Protein AF-A0AAE0DRF1-F1 (afdb_monomer)

Structure (mmCIF, N/CA/C/O backbone):
data_AF-A0AAE0DRF1-F1
#
_entry.id   AF-A0AAE0DRF1-F1
#
loop_
_atom_site.group_PDB
_atom_site.id
_atom_site.type_symbol
_atom_site.label_atom_id
_atom_site.label_alt_id
_atom_site.label_comp_id
_atom_site.label_asym_id
_atom_site.label_entity_id
_atom_site.label_seq_id
_atom_site.pdbx_PDB_ins_code
_atom_site.Cartn_x
_atom_site.Cartn_y
_atom_site.Cartn_z
_atom_site.occupancy
_atom_site.B_iso_or_equiv
_atom_site.auth_seq_id
_atom_site.auth_comp_id
_atom_site.auth_asym_id
_atom_site.auth_atom_id
_atom_site.pdbx_PDB_model_num
ATOM 1 N N . MET A 1 1 ? -3.373 6.004 4.660 1.00 45.88 1 MET A N 1
ATOM 2 C CA . MET A 1 1 ? -3.171 6.550 3.301 1.00 45.88 1 MET A CA 1
ATOM 3 C C . MET A 1 1 ? -4.478 7.072 2.720 1.00 45.88 1 MET A C 1
ATOM 5 O O . MET A 1 1 ? -4.594 8.278 2.533 1.00 45.88 1 MET A O 1
ATOM 9 N N . VAL A 1 2 ? -5.510 6.239 2.581 1.00 50.41 2 VAL A N 1
ATOM 10 C CA . VAL A 1 2 ? -6.834 6.689 2.116 1.00 50.41 2 VAL A CA 1
ATOM 11 C C . VAL A 1 2 ? -7.549 7.606 3.117 1.00 50.41 2 VAL A C 1
ATOM 13 O O . VAL A 1 2 ? -8.225 8.531 2.706 1.00 50.41 2 VAL A O 1
ATOM 16 N N . LYS A 1 3 ? -7.274 7.537 4.424 1.00 49.31 3 LYS A N 1
ATOM 17 C CA . LYS A 1 3 ? -7.770 8.559 5.376 1.00 49.31 3 LYS A CA 1
ATOM 18 C C . LYS A 1 3 ? -7.430 10.013 4.985 1.00 49.31 3 LYS A C 1
ATOM 20 O O . LYS A 1 3 ? -8.108 10.933 5.422 1.00 49.31 3 LYS A O 1
ATOM 25 N N . ILE A 1 4 ? -6.390 10.238 4.174 1.00 51.19 4 ILE A N 1
ATOM 26 C CA . ILE A 1 4 ? -6.042 11.561 3.631 1.00 51.19 4 ILE A CA 1
ATOM 27 C C . ILE A 1 4 ? -6.624 11.750 2.225 1.00 51.19 4 ILE A C 1
ATOM 29 O O . ILE A 1 4 ? -7.188 12.811 1.986 1.00 51.19 4 ILE A O 1
ATOM 33 N N . ALA A 1 5 ? -6.574 10.737 1.353 1.00 50.91 5 ALA A N 1
ATOM 34 C CA . ALA A 1 5 ? -7.170 10.803 0.012 1.00 50.91 5 ALA A CA 1
ATOM 35 C C . ALA A 1 5 ? -8.716 10.842 0.035 1.00 50.91 5 ALA A C 1
ATOM 37 O O . ALA A 1 5 ? -9.323 11.719 -0.563 1.00 50.91 5 ALA A O 1
ATOM 38 N N . GLY A 1 6 ? -9.354 9.959 0.799 1.00 49.75 6 GLY A N 1
ATOM 39 C CA . GLY A 1 6 ? -10.798 9.881 1.020 1.00 49.75 6 GLY A CA 1
ATOM 40 C C . GLY A 1 6 ? -11.327 10.689 2.215 1.00 49.75 6 GLY A C 1
ATOM 41 O O . GLY A 1 6 ? -12.475 11.103 2.203 1.00 49.75 6 GLY A O 1
ATOM 42 N N . GLY A 1 7 ? -10.532 10.951 3.258 1.00 53.16 7 GLY A N 1
ATOM 43 C CA . GLY A 1 7 ? -11.038 11.646 4.459 1.00 53.16 7 GLY A CA 1
ATOM 44 C C . GLY A 1 7 ? -10.840 13.165 4.468 1.00 53.16 7 GLY A C 1
ATOM 45 O O . GLY A 1 7 ? -11.742 13.895 4.856 1.00 53.16 7 GLY A O 1
ATOM 46 N N . PHE A 1 8 ? -9.670 13.659 4.049 1.00 51.41 8 PHE A N 1
ATOM 47 C CA . PHE A 1 8 ? -9.344 15.095 4.077 1.00 51.41 8 PHE A CA 1
ATOM 48 C C . PHE A 1 8 ? -9.348 15.743 2.686 1.00 51.41 8 PHE A C 1
ATOM 50 O O . PHE A 1 8 ? -9.721 16.909 2.581 1.00 51.41 8 PHE A O 1
ATOM 57 N N . GLY A 1 9 ? -8.988 14.997 1.635 1.00 57.19 9 GLY A N 1
ATOM 58 C CA . GLY A 1 9 ? -9.101 15.428 0.237 1.00 57.19 9 GLY A CA 1
ATOM 59 C C . GLY A 1 9 ? -10.553 15.681 -0.161 1.00 57.19 9 GLY A C 1
ATOM 60 O O . GLY A 1 9 ? -10.875 16.774 -0.601 1.00 57.19 9 GLY A O 1
ATOM 61 N N . ILE A 1 10 ? -11.460 14.752 0.167 1.00 60.81 10 ILE A N 1
ATOM 62 C CA . ILE A 1 10 ? -12.903 14.914 -0.085 1.00 60.81 10 ILE A CA 1
ATOM 63 C C . ILE A 1 10 ? -13.470 16.167 0.607 1.00 60.81 10 ILE A C 1
ATOM 65 O O . ILE A 1 10 ? -14.264 16.886 0.013 1.00 60.81 10 ILE A O 1
ATOM 69 N N . ILE A 1 11 ? -13.045 16.493 1.836 1.00 64.25 11 ILE A N 1
ATOM 70 C CA . ILE A 1 11 ? -13.512 17.712 2.527 1.00 64.25 11 ILE A CA 1
ATOM 71 C C . ILE A 1 11 ? -12.957 18.973 1.850 1.00 64.25 11 ILE A C 1
ATOM 73 O O . ILE A 1 11 ? -13.671 19.969 1.739 1.00 64.25 11 ILE A O 1
ATOM 77 N N . ALA A 1 12 ? -11.707 18.947 1.383 1.00 70.12 12 ALA A N 1
ATOM 78 C CA . ALA A 1 12 ? -11.153 20.048 0.604 1.00 70.12 12 ALA A CA 1
ATOM 79 C C . ALA A 1 12 ? -11.934 20.236 -0.708 1.00 70.12 12 ALA A C 1
ATOM 81 O O . ALA A 1 12 ? -12.330 21.362 -1.020 1.00 70.12 12 ALA A O 1
ATOM 82 N N . ASP A 1 13 ? -12.213 19.147 -1.426 1.00 74.06 13 ASP A N 1
ATOM 83 C CA . ASP A 1 13 ? -12.922 19.143 -2.710 1.00 74.06 13 ASP A CA 1
ATOM 84 C C . ASP A 1 13 ? -14.396 19.549 -2.581 1.00 74.06 13 ASP A C 1
ATOM 86 O O . ASP A 1 13 ? -14.928 20.214 -3.469 1.00 74.06 13 ASP A O 1
ATOM 90 N N . LEU A 1 14 ? -15.051 19.230 -1.456 1.00 79.56 14 LEU A N 1
ATOM 91 C CA . LEU A 1 14 ? -16.407 19.704 -1.147 1.00 79.56 14 LEU A CA 1
ATOM 92 C C . LEU A 1 14 ? -16.466 21.203 -0.815 1.00 79.56 14 LEU A C 1
ATOM 94 O O . LEU A 1 14 ? -17.513 21.825 -0.998 1.00 79.56 14 LEU A O 1
ATOM 98 N N . TYR A 1 15 ? -15.368 21.795 -0.334 1.00 80.94 15 TYR A N 1
ATOM 99 C CA . TYR A 1 15 ? -15.297 23.207 0.058 1.00 80.94 15 TYR A CA 1
ATOM 100 C C . TYR A 1 15 ? -14.139 23.941 -0.643 1.00 80.94 15 TYR A C 1
ATOM 102 O O . TYR A 1 15 ? -13.232 24.463 0.018 1.00 80.94 15 TYR A O 1
ATOM 110 N N . PRO A 1 16 ? -14.184 24.069 -1.985 1.00 77.19 16 PRO A N 1
ATOM 111 C CA . PRO A 1 16 ? -13.094 24.645 -2.779 1.00 77.19 16 PRO A CA 1
ATOM 112 C C . PRO A 1 16 ? -12.842 26.134 -2.482 1.00 77.19 16 PRO A C 1
ATOM 114 O O . PRO A 1 16 ? -11.786 26.673 -2.810 1.00 77.19 16 PRO A O 1
ATOM 117 N N . SER A 1 17 ? -13.784 26.816 -1.822 1.00 84.38 17 SER A N 1
ATOM 118 C CA . SER A 1 17 ? -13.643 28.207 -1.383 1.00 84.38 17 SER A CA 1
ATOM 119 C C . SER A 1 17 ? -12.635 28.391 -0.238 1.00 84.38 17 SER A C 1
ATOM 121 O O . SER A 1 17 ? -12.100 29.489 -0.065 1.00 84.38 17 SER A O 1
ATOM 123 N N . ILE A 1 18 ? -12.315 27.335 0.522 1.00 85.00 18 ILE A N 1
ATOM 124 C CA . ILE A 1 18 ? -11.364 27.390 1.640 1.00 85.00 18 ILE A CA 1
ATOM 125 C C . ILE A 1 18 ? -9.954 27.062 1.129 1.00 85.00 18 ILE A C 1
ATOM 127 O O . ILE A 1 18 ? -9.450 25.947 1.265 1.00 85.00 18 ILE A O 1
ATOM 131 N N . LYS A 1 19 ? -9.275 28.070 0.569 1.00 82.50 19 LYS A N 1
ATOM 132 C CA . LYS A 1 19 ? -7.937 27.923 -0.044 1.00 82.50 19 LYS A CA 1
ATOM 133 C C . LYS A 1 19 ? -6.875 27.318 0.886 1.00 82.50 19 LYS A C 1
ATOM 135 O O . LYS A 1 19 ? -5.996 26.598 0.425 1.00 82.50 19 LYS A O 1
ATOM 140 N N . VAL A 1 20 ? -6.961 27.578 2.193 1.00 84.19 20 VAL A N 1
ATOM 141 C CA . VAL A 1 20 ? -6.034 27.018 3.195 1.00 84.19 20 VAL A CA 1
ATOM 142 C C . VAL A 1 20 ? -6.176 25.496 3.297 1.00 84.19 20 VAL A C 1
ATOM 144 O O . VAL A 1 20 ? -5.175 24.791 3.396 1.00 84.19 20 VAL A O 1
ATOM 147 N N . LEU A 1 21 ? -7.405 24.979 3.230 1.00 80.50 21 LEU A N 1
ATOM 148 C CA . LEU A 1 21 ? -7.681 23.546 3.320 1.00 80.50 21 LEU A CA 1
ATOM 149 C C . LEU A 1 21 ? -7.174 22.804 2.075 1.00 80.50 21 LEU A C 1
ATOM 151 O O . LEU A 1 21 ? -6.538 21.758 2.197 1.00 80.50 21 LEU A O 1
ATOM 155 N N . GLN A 1 22 ? -7.388 23.392 0.898 1.00 79.38 22 GLN A N 1
ATOM 156 C CA . GLN A 1 22 ? -6.856 22.917 -0.383 1.00 79.38 22 GLN A CA 1
ATOM 157 C C . GLN A 1 22 ? -5.320 22.871 -0.384 1.00 79.38 22 GLN A C 1
ATOM 159 O O . GLN A 1 22 ? -4.716 21.859 -0.728 1.00 79.38 22 GLN A O 1
ATOM 164 N N . PHE A 1 23 ? -4.667 23.925 0.108 1.00 83.12 23 PHE A N 1
ATOM 165 C CA . PHE A 1 23 ? -3.208 23.961 0.196 1.00 83.12 23 PHE A CA 1
ATOM 166 C C . PHE A 1 23 ? -2.640 22.906 1.162 1.00 83.12 23 PHE A C 1
ATOM 168 O O . PHE A 1 23 ? -1.705 22.184 0.817 1.00 83.12 23 PHE A O 1
ATOM 175 N N . ILE A 1 24 ? -3.208 22.784 2.368 1.00 82.38 24 ILE A N 1
ATOM 176 C CA . ILE A 1 24 ? -2.729 21.824 3.378 1.00 82.38 24 ILE A CA 1
ATOM 177 C C . ILE A 1 24 ? -2.946 20.379 2.914 1.00 82.38 24 ILE A C 1
ATOM 179 O O . ILE A 1 24 ? -2.063 19.538 3.094 1.00 82.38 24 ILE A O 1
ATOM 183 N N . SER A 1 25 ? -4.111 20.078 2.335 1.00 78.56 25 SER A N 1
ATOM 184 C CA . SER A 1 25 ? -4.418 18.741 1.814 1.00 78.56 25 SER A CA 1
ATOM 185 C C . SER A 1 25 ? -3.511 18.377 0.637 1.00 78.56 25 SER A C 1
ATOM 187 O O . SER A 1 25 ? -2.902 17.307 0.675 1.00 78.56 25 SER A O 1
ATOM 189 N N . GLY A 1 26 ? -3.320 19.287 -0.324 1.00 80.88 26 GLY A N 1
ATOM 190 C CA . GLY A 1 26 ? -2.409 19.107 -1.456 1.00 80.88 26 GLY A CA 1
ATOM 191 C C . GLY A 1 26 ? -0.965 18.852 -1.020 1.00 80.88 26 GLY A C 1
ATOM 192 O O . GLY A 1 26 ? -0.385 17.833 -1.384 1.00 80.88 26 GLY A O 1
ATOM 193 N N . ALA A 1 27 ? -0.413 19.695 -0.142 1.00 84.06 27 ALA A N 1
ATOM 194 C CA . ALA A 1 27 ? 0.954 19.525 0.361 1.00 84.06 27 ALA A CA 1
ATOM 195 C C . ALA A 1 27 ? 1.146 18.208 1.137 1.00 84.06 27 ALA A C 1
ATOM 197 O O . ALA A 1 27 ? 2.231 17.622 1.146 1.00 84.06 27 ALA A O 1
ATOM 198 N N . LYS A 1 28 ? 0.102 17.727 1.822 1.00 82.44 28 LYS A N 1
ATOM 199 C CA . LYS A 1 28 ? 0.140 16.443 2.531 1.00 82.44 28 LYS A CA 1
ATOM 200 C C . LYS A 1 28 ? 0.090 15.263 1.562 1.00 82.44 28 LYS A C 1
ATOM 202 O O . LYS A 1 28 ? 0.825 14.300 1.767 1.00 82.44 28 LYS A O 1
ATOM 207 N N . LEU A 1 29 ? -0.757 15.336 0.536 1.00 82.81 29 LEU A N 1
ATOM 208 C CA . LEU A 1 29 ? -0.850 14.324 -0.517 1.00 82.81 29 LEU A CA 1
ATOM 209 C C . LEU A 1 29 ? 0.459 14.218 -1.297 1.00 82.81 29 LEU A C 1
ATOM 211 O O . LEU A 1 29 ? 0.941 13.110 -1.501 1.00 82.81 29 LEU A O 1
ATOM 215 N N . GLU A 1 30 ? 1.076 15.346 -1.642 1.00 86.88 30 GLU A N 1
ATOM 216 C CA . GLU A 1 30 ? 2.356 15.375 -2.350 1.00 86.88 30 GLU A CA 1
ATOM 217 C C . GLU A 1 30 ? 3.471 14.700 -1.541 1.00 86.88 30 GLU A C 1
ATOM 219 O O . GLU A 1 30 ? 4.164 13.826 -2.054 1.00 86.88 30 GLU A O 1
ATOM 224 N N . LYS A 1 31 ? 3.594 15.014 -0.244 1.00 88.56 31 LYS A N 1
ATOM 225 C CA . LYS A 1 31 ? 4.569 14.347 0.636 1.00 88.56 31 LYS A CA 1
ATOM 226 C C . LYS A 1 31 ? 4.338 12.841 0.726 1.00 88.56 31 LYS A C 1
ATOM 228 O O . LYS A 1 31 ? 5.293 12.072 0.717 1.00 88.56 31 LYS A O 1
ATOM 233 N N . LEU A 1 32 ? 3.081 12.409 0.831 1.00 86.75 32 LEU A N 1
ATOM 234 C CA . LEU A 1 32 ? 2.757 10.983 0.851 1.00 86.75 32 LEU A CA 1
ATOM 235 C C . LEU A 1 32 ? 3.090 10.307 -0.472 1.00 86.75 32 LEU A C 1
ATOM 237 O O . LEU A 1 32 ? 3.613 9.195 -0.459 1.00 86.75 32 LEU A O 1
ATOM 241 N N . HIS A 1 33 ? 2.796 10.969 -1.588 1.00 87.94 33 HIS A N 1
ATOM 242 C CA . HIS A 1 33 ? 3.121 10.468 -2.910 1.00 87.94 33 HIS A CA 1
ATOM 243 C C . HIS A 1 33 ? 4.634 10.305 -3.064 1.00 87.94 33 HIS A C 1
ATOM 245 O O . HIS A 1 33 ? 5.072 9.221 -3.415 1.00 87.94 33 HIS A O 1
ATOM 251 N N . GLN A 1 34 ? 5.430 11.308 -2.677 1.00 93.19 34 GLN A N 1
ATOM 252 C CA . GLN A 1 34 ? 6.897 11.241 -2.708 1.00 93.19 34 GLN A CA 1
ATOM 253 C C . GLN A 1 34 ? 7.456 10.089 -1.865 1.00 93.19 34 GLN A C 1
ATOM 255 O O . GLN A 1 34 ? 8.313 9.346 -2.331 1.00 93.19 34 GLN A O 1
ATOM 260 N N . VAL A 1 35 ? 6.965 9.910 -0.634 1.00 92.56 35 VAL A N 1
ATOM 261 C CA . VAL A 1 35 ? 7.415 8.807 0.233 1.00 92.56 35 VAL A CA 1
ATOM 262 C C . VAL A 1 35 ? 7.024 7.449 -0.353 1.00 92.56 35 VAL A C 1
ATOM 264 O O . VAL A 1 35 ? 7.830 6.525 -0.351 1.00 92.56 35 VAL A O 1
ATOM 267 N N . SER A 1 36 ? 5.799 7.324 -0.866 1.00 90.69 36 SER A N 1
ATOM 268 C CA . SER A 1 36 ? 5.319 6.071 -1.463 1.00 90.69 36 SER A CA 1
ATOM 269 C C . SER A 1 36 ? 6.095 5.737 -2.737 1.00 90.69 36 SER A C 1
ATOM 271 O O . SER A 1 36 ? 6.486 4.591 -2.930 1.00 90.69 36 SER A O 1
ATOM 273 N N . ASP A 1 37 ? 6.373 6.745 -3.564 1.00 93.88 37 ASP A N 1
ATOM 274 C CA . ASP A 1 37 ? 7.149 6.607 -4.791 1.00 93.88 37 ASP A CA 1
ATOM 275 C C . ASP A 1 37 ? 8.581 6.144 -4.505 1.00 93.88 37 ASP A C 1
ATOM 277 O O . ASP A 1 37 ? 9.039 5.192 -5.125 1.00 93.88 37 ASP A O 1
ATOM 281 N N . GLN A 1 38 ? 9.248 6.722 -3.498 1.00 96.00 38 GLN A N 1
ATOM 282 C CA . GLN A 1 38 ? 10.590 6.298 -3.075 1.00 96.00 38 GLN A CA 1
ATOM 283 C C . GLN A 1 38 ? 10.631 4.846 -2.586 1.00 96.00 38 GLN A C 1
ATOM 285 O O . GLN A 1 38 ? 11.563 4.113 -2.908 1.00 96.00 38 GLN A O 1
ATOM 290 N N . ILE A 1 39 ? 9.627 4.421 -1.812 1.00 95.06 39 ILE A N 1
ATOM 291 C CA . ILE A 1 39 ? 9.528 3.035 -1.334 1.00 95.06 39 ILE A CA 1
ATOM 292 C C . ILE A 1 39 ? 9.361 2.081 -2.520 1.00 95.06 39 ILE A C 1
ATOM 294 O O . ILE A 1 39 ? 10.050 1.067 -2.598 1.00 95.06 39 ILE A O 1
ATOM 298 N N . LEU A 1 40 ? 8.455 2.403 -3.444 1.00 95.50 40 LEU A N 1
ATOM 299 C CA . LEU A 1 40 ? 8.167 1.558 -4.600 1.00 95.50 40 LEU A CA 1
ATOM 300 C C . LEU A 1 40 ? 9.325 1.525 -5.601 1.00 95.50 40 LEU A C 1
ATOM 302 O O . LEU A 1 40 ? 9.579 0.475 -6.184 1.00 95.50 40 LEU A O 1
ATOM 306 N N . GLU A 1 41 ? 10.045 2.634 -5.767 1.00 96.38 41 GLU A N 1
ATOM 307 C CA . GLU A 1 41 ? 11.268 2.682 -6.569 1.00 96.38 41 GLU A CA 1
ATOM 308 C C . GLU A 1 41 ? 12.325 1.739 -5.994 1.00 96.38 41 GLU A C 1
ATOM 310 O O . GLU A 1 41 ? 12.847 0.888 -6.707 1.00 96.38 41 GLU A O 1
ATOM 315 N N . HIS A 1 42 ? 12.562 1.807 -4.679 1.00 95.94 42 HIS A N 1
ATOM 316 C CA . HIS A 1 42 ? 13.523 0.929 -4.017 1.00 95.94 42 HIS A CA 1
ATOM 317 C C . HIS A 1 42 ? 13.155 -0.553 -4.165 1.00 95.94 42 HIS A C 1
ATOM 319 O O . HIS A 1 42 ? 14.020 -1.379 -4.449 1.00 95.94 42 HIS A O 1
ATOM 325 N N . ILE A 1 43 ? 11.865 -0.879 -4.028 1.00 93.56 43 ILE A N 1
ATOM 326 C CA . ILE A 1 43 ? 11.350 -2.232 -4.259 1.00 93.56 43 ILE A CA 1
ATOM 327 C C . ILE A 1 43 ? 11.627 -2.661 -5.704 1.00 93.56 43 ILE A C 1
ATOM 329 O O . ILE A 1 43 ? 12.128 -3.762 -5.920 1.00 93.56 43 ILE A O 1
ATOM 333 N N . LEU A 1 44 ? 11.324 -1.827 -6.702 1.00 94.19 44 LEU A N 1
ATOM 334 C CA . LEU A 1 44 ? 11.564 -2.174 -8.104 1.00 94.19 44 LEU A CA 1
ATOM 335 C C . LEU A 1 44 ? 13.046 -2.399 -8.403 1.00 94.19 44 LEU A C 1
ATOM 337 O O . LEU A 1 44 ? 13.385 -3.393 -9.048 1.00 94.19 44 LEU A O 1
ATOM 341 N N . ASP A 1 45 ? 13.919 -1.520 -7.918 1.00 94.50 45 ASP A N 1
ATOM 342 C CA . ASP A 1 45 ? 15.364 -1.640 -8.103 1.00 94.50 45 ASP A CA 1
ATOM 343 C C . ASP A 1 45 ? 15.900 -2.935 -7.489 1.00 94.50 45 ASP A C 1
ATOM 345 O O . ASP A 1 45 ? 16.637 -3.675 -8.142 1.00 94.50 45 ASP A O 1
ATOM 349 N N . GLU A 1 46 ? 15.461 -3.278 -6.277 1.00 92.62 46 GLU A N 1
ATOM 350 C CA . GLU A 1 46 ? 15.847 -4.521 -5.611 1.00 92.62 46 GLU A CA 1
ATOM 351 C C . GLU A 1 46 ? 15.454 -5.761 -6.437 1.00 92.62 46 GLU A C 1
ATOM 353 O O . GLU A 1 46 ? 16.260 -6.679 -6.611 1.00 92.62 46 GLU A O 1
ATOM 358 N N . HIS A 1 47 ? 14.245 -5.782 -7.011 1.00 91.31 47 HIS A N 1
ATOM 359 C CA . HIS A 1 47 ? 13.797 -6.889 -7.865 1.00 91.31 47 HIS A CA 1
ATOM 360 C C . HIS A 1 47 ? 14.561 -6.939 -9.197 1.00 91.31 47 HIS A C 1
ATOM 362 O O . HIS A 1 47 ? 14.917 -8.028 -9.658 1.00 91.31 47 HIS A O 1
ATOM 368 N N . LYS A 1 48 ? 14.876 -5.786 -9.803 1.00 90.12 48 LYS A N 1
ATOM 369 C CA . LYS A 1 48 ? 15.698 -5.715 -11.023 1.00 90.12 48 LYS A CA 1
ATOM 370 C C . LYS A 1 48 ? 17.108 -6.263 -10.779 1.00 90.12 48 LYS A C 1
ATOM 372 O O . LYS A 1 48 ? 17.598 -7.049 -11.592 1.00 90.12 48 LYS A O 1
ATOM 377 N N . GLU A 1 49 ? 17.742 -5.911 -9.661 1.00 89.56 49 GLU A N 1
ATOM 378 C CA . GLU A 1 49 ? 19.079 -6.405 -9.301 1.00 89.56 49 GLU A CA 1
ATOM 379 C C . GLU A 1 49 ? 19.077 -7.900 -8.948 1.00 89.56 49 GLU A C 1
ATOM 381 O O . GLU A 1 49 ? 19.936 -8.658 -9.418 1.00 89.56 49 GLU A O 1
ATOM 386 N N . ARG A 1 50 ? 18.063 -8.372 -8.209 1.00 85.44 50 ARG A N 1
ATOM 387 C CA . ARG A 1 50 ? 17.855 -9.811 -7.972 1.00 85.44 50 ARG A CA 1
ATOM 388 C C . ARG A 1 50 ? 17.736 -10.589 -9.280 1.00 85.44 50 ARG A C 1
ATOM 390 O O . ARG A 1 50 ? 18.404 -11.609 -9.445 1.00 85.44 50 ARG A O 1
ATOM 397 N N . LYS A 1 51 ? 16.934 -10.098 -10.230 1.00 79.75 51 LYS A N 1
ATOM 398 C CA . LYS A 1 51 ? 16.727 -10.746 -11.533 1.00 79.75 51 LYS A CA 1
ATOM 399 C C . LYS A 1 51 ? 18.021 -10.838 -12.346 1.00 79.75 51 LYS A C 1
ATOM 401 O O . LYS A 1 51 ? 18.319 -11.903 -12.882 1.00 79.75 51 LYS A O 1
ATOM 406 N N . LYS A 1 52 ? 18.828 -9.769 -12.392 1.00 80.44 52 LYS A N 1
ATOM 407 C CA . LYS A 1 52 ? 20.156 -9.790 -13.043 1.00 80.44 52 LYS A CA 1
ATOM 408 C C . LYS A 1 52 ? 21.071 -10.856 -12.436 1.00 80.44 52 LYS A C 1
ATOM 410 O O . LYS A 1 52 ? 21.751 -11.570 -13.169 1.00 80.44 52 LYS A O 1
ATOM 415 N N . THR A 1 53 ? 21.052 -10.985 -11.110 1.00 77.81 53 THR A N 1
ATOM 416 C CA . THR A 1 53 ? 21.878 -11.953 -10.376 1.00 77.81 53 THR A CA 1
ATOM 417 C C . THR A 1 53 ? 21.448 -13.396 -10.668 1.00 77.81 53 THR A C 1
ATOM 419 O O . THR A 1 53 ? 22.296 -14.229 -10.978 1.00 77.81 53 THR A O 1
ATOM 422 N N . LYS A 1 54 ? 20.135 -13.678 -10.662 1.00 73.00 54 LYS A N 1
ATOM 423 C CA . LYS A 1 54 ? 19.566 -15.004 -10.981 1.00 73.00 54 LYS A CA 1
ATOM 424 C C . LYS A 1 54 ? 19.914 -15.462 -12.406 1.00 73.00 54 LYS A C 1
ATOM 426 O O . LYS A 1 54 ? 20.353 -16.594 -12.594 1.00 73.00 54 LYS A O 1
ATOM 431 N N . ILE A 1 55 ? 19.800 -14.571 -13.399 1.00 68.88 55 ILE A N 1
ATOM 432 C CA . ILE A 1 55 ? 20.166 -14.873 -14.799 1.00 68.88 55 ILE A CA 1
ATOM 433 C C . ILE A 1 55 ? 21.653 -15.245 -14.917 1.00 68.88 55 ILE A C 1
ATOM 435 O O . ILE A 1 55 ? 22.000 -16.154 -15.666 1.00 68.88 55 ILE A O 1
ATOM 439 N N . GLY A 1 56 ? 22.534 -14.580 -14.162 1.00 69.31 56 GLY A N 1
ATOM 440 C CA . GLY A 1 56 ? 23.970 -14.876 -14.161 1.00 69.31 56 GLY A CA 1
ATOM 441 C C . GLY A 1 56 ? 24.347 -16.223 -13.530 1.00 69.31 56 GLY A C 1
ATOM 442 O O . GLY A 1 56 ? 25.411 -16.753 -13.843 1.00 69.31 56 GLY A O 1
ATOM 443 N N . LEU A 1 57 ? 23.492 -16.777 -12.664 1.00 73.88 57 LEU A N 1
ATOM 444 C CA . LEU A 1 57 ? 23.738 -18.022 -11.924 1.00 73.88 57 LEU A CA 1
ATOM 445 C C . LEU A 1 57 ? 23.047 -19.251 -12.536 1.00 73.88 57 LEU A C 1
ATOM 447 O O . LEU A 1 57 ? 23.364 -20.372 -12.146 1.00 73.88 57 LEU A O 1
ATOM 451 N N . GLY A 1 58 ? 22.134 -19.065 -13.498 1.00 61.12 58 GLY A N 1
ATOM 452 C CA . GLY A 1 58 ? 21.396 -20.166 -14.129 1.00 61.12 58 GLY A CA 1
ATOM 453 C C . GLY A 1 58 ? 20.464 -20.921 -13.170 1.00 61.12 58 GLY A C 1
ATOM 454 O O . GLY A 1 58 ? 20.153 -22.083 -13.422 1.00 61.12 58 GLY A O 1
ATOM 455 N N . GLU A 1 59 ? 20.055 -20.288 -12.066 1.00 65.31 59 GLU A N 1
ATOM 456 C CA . GLU A 1 59 ? 19.134 -20.875 -11.089 1.00 65.31 59 GLU A CA 1
ATOM 457 C C . GLU 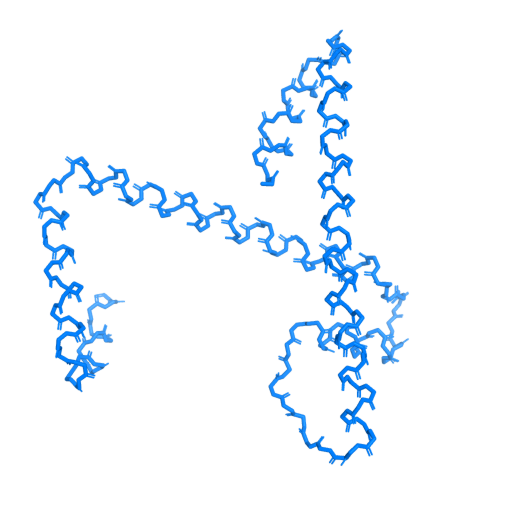A 1 59 ? 17.691 -20.884 -11.609 1.00 65.31 59 GLU A C 1
ATOM 459 O O . GLU A 1 59 ? 17.217 -19.910 -12.199 1.00 65.31 59 GLU A O 1
ATOM 464 N N . ASP A 1 60 ? 17.002 -22.002 -11.364 1.00 59.91 60 ASP A N 1
ATOM 465 C CA . ASP A 1 60 ? 15.596 -22.202 -11.711 1.00 59.91 60 ASP A CA 1
ATOM 466 C C . ASP A 1 60 ? 14.686 -21.275 -10.890 1.00 59.91 60 ASP A C 1
ATOM 468 O O . ASP A 1 60 ? 14.981 -20.902 -9.749 1.00 59.91 60 ASP A O 1
ATOM 472 N N . VAL A 1 61 ? 13.588 -20.868 -11.516 1.00 59.88 61 VAL A N 1
ATOM 473 C CA . VAL A 1 61 ? 12.724 -19.762 -11.100 1.00 59.88 61 VAL A CA 1
ATOM 474 C C . VAL A 1 61 ? 12.108 -20.057 -9.729 1.00 59.88 61 VAL A C 1
ATOM 476 O O . VAL A 1 61 ? 11.193 -20.869 -9.593 1.00 59.88 61 VAL A O 1
ATOM 479 N N . GLN A 1 62 ? 12.610 -19.385 -8.685 1.00 60.72 62 GLN A N 1
ATOM 480 C CA . GLN A 1 62 ? 11.904 -19.289 -7.405 1.00 60.72 62 GLN A CA 1
ATOM 481 C C . GLN A 1 62 ? 10.480 -18.759 -7.624 1.00 60.72 62 GLN A C 1
ATOM 483 O O . GLN A 1 62 ? 10.235 -18.031 -8.578 1.00 60.72 62 GLN A O 1
ATOM 488 N N . GLN A 1 63 ? 9.567 -19.110 -6.713 1.00 65.94 63 GLN A N 1
ATOM 489 C CA . GLN A 1 63 ? 8.181 -18.640 -6.675 1.00 65.94 63 GLN A CA 1
ATOM 490 C C . GLN A 1 63 ? 8.073 -17.151 -7.051 1.00 65.94 63 GLN A C 1
ATOM 492 O O . GLN A 1 63 ? 8.485 -16.292 -6.275 1.00 65.94 63 GLN A O 1
ATOM 497 N N . GLU A 1 64 ? 7.531 -16.873 -8.240 1.00 76.94 64 GLU A N 1
ATOM 498 C CA . GLU A 1 64 ? 7.423 -15.511 -8.766 1.00 76.94 64 GLU A CA 1
ATOM 499 C C . GLU A 1 64 ? 6.478 -14.681 -7.898 1.00 76.94 64 GLU A C 1
ATOM 501 O O . GLU A 1 64 ? 5.334 -15.073 -7.639 1.00 76.94 64 GLU A O 1
ATOM 506 N N . ASP A 1 65 ? 6.944 -13.511 -7.475 1.00 87.19 65 ASP A N 1
ATOM 507 C CA . ASP A 1 65 ? 6.075 -12.490 -6.905 1.00 87.19 65 ASP A CA 1
ATOM 508 C C . ASP A 1 65 ? 5.477 -11.591 -8.003 1.00 87.19 65 ASP A C 1
ATOM 510 O O . ASP A 1 65 ? 5.875 -11.611 -9.171 1.00 87.19 65 ASP A O 1
ATOM 514 N N . LEU A 1 66 ? 4.476 -10.788 -7.629 1.00 90.56 66 LEU A N 1
ATOM 515 C CA . LEU A 1 66 ? 3.781 -9.898 -8.563 1.00 90.56 66 LEU A CA 1
ATOM 516 C C . LEU A 1 66 ? 4.729 -8.904 -9.257 1.00 90.56 66 LEU A C 1
ATOM 518 O O . LEU A 1 66 ? 4.483 -8.537 -10.405 1.00 90.56 66 LEU A O 1
ATOM 522 N N . VAL A 1 67 ? 5.801 -8.469 -8.587 1.00 91.88 67 VAL A N 1
ATOM 523 C CA . VAL A 1 67 ? 6.768 -7.513 -9.142 1.00 91.88 67 VAL A CA 1
ATOM 524 C C . VAL A 1 67 ? 7.615 -8.191 -10.214 1.00 91.88 67 VAL A C 1
ATOM 526 O O . VAL A 1 67 ? 7.796 -7.627 -11.294 1.00 91.88 67 VAL A O 1
ATOM 529 N N . GLU A 1 68 ? 8.075 -9.419 -9.966 1.00 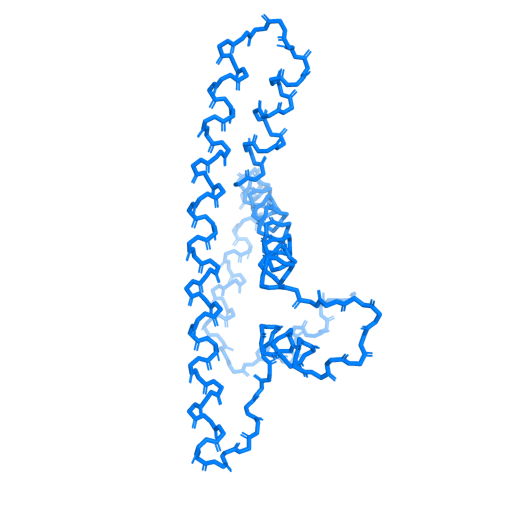89.31 68 GLU A N 1
ATOM 530 C CA . GLU A 1 68 ? 8.792 -10.225 -10.960 1.00 89.31 68 GLU A CA 1
ATOM 531 C C . GLU A 1 68 ? 7.930 -10.484 -12.208 1.00 89.31 68 GLU A C 1
ATOM 533 O O . GLU A 1 68 ? 8.425 -10.343 -13.332 1.00 89.31 68 GLU A O 1
ATOM 538 N N . VAL A 1 69 ? 6.629 -10.757 -12.031 1.00 90.06 69 VAL A N 1
ATOM 539 C CA . VAL A 1 69 ? 5.676 -10.916 -13.144 1.00 90.06 69 VAL A CA 1
ATOM 540 C C . VAL A 1 69 ? 5.549 -9.628 -13.962 1.00 90.06 69 VAL A C 1
ATOM 542 O O . VAL A 1 69 ? 5.665 -9.679 -15.188 1.00 90.06 69 VAL A O 1
ATOM 545 N N . PHE A 1 70 ? 5.362 -8.468 -13.324 1.00 91.06 70 PHE A N 1
ATOM 546 C CA . PHE A 1 70 ? 5.273 -7.190 -14.042 1.00 91.06 70 PHE A CA 1
ATOM 547 C C . PHE A 1 70 ? 6.568 -6.838 -14.783 1.00 91.06 70 PHE A C 1
ATOM 549 O O . PHE A 1 70 ? 6.515 -6.389 -15.927 1.00 91.06 70 PHE A O 1
ATOM 556 N N . LEU A 1 71 ? 7.732 -7.087 -14.177 1.00 90.06 71 LEU A N 1
ATOM 557 C CA . LEU A 1 71 ? 9.031 -6.868 -14.821 1.00 90.06 71 LEU A CA 1
ATOM 558 C C . LEU A 1 71 ? 9.276 -7.823 -15.997 1.00 90.06 71 LEU A C 1
ATOM 560 O O . LEU A 1 71 ? 10.018 -7.479 -16.916 1.00 90.06 71 LEU A O 1
ATOM 564 N N . ARG A 1 72 ? 8.707 -9.034 -15.983 1.00 86.94 72 ARG A N 1
ATOM 565 C CA . ARG A 1 72 ? 8.724 -9.937 -17.144 1.00 86.94 72 ARG A CA 1
ATOM 566 C C . ARG A 1 72 ? 7.820 -9.412 -18.259 1.00 86.94 72 ARG A C 1
ATOM 568 O O . ARG A 1 72 ? 8.300 -9.245 -19.371 1.00 86.94 72 ARG A O 1
ATOM 575 N 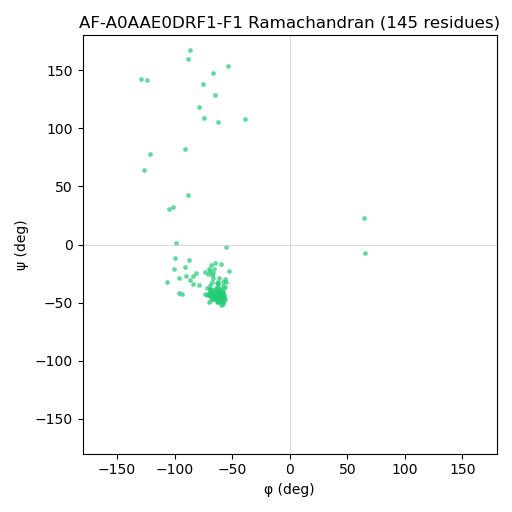N . LEU A 1 73 ? 6.577 -9.044 -17.942 1.00 86.94 73 LEU A N 1
ATOM 576 C CA . LEU A 1 73 ? 5.632 -8.474 -18.916 1.00 86.94 73 LEU A CA 1
ATOM 577 C C . LEU A 1 73 ? 6.165 -7.191 -19.574 1.00 86.94 73 LEU A C 1
ATOM 579 O O . LEU A 1 73 ? 5.964 -6.967 -20.763 1.00 86.94 73 LEU A O 1
ATOM 583 N N . GLN A 1 74 ? 6.890 -6.362 -18.820 1.00 87.69 74 GLN A N 1
ATOM 584 C CA . GLN A 1 74 ? 7.576 -5.186 -19.359 1.00 87.69 74 GLN A CA 1
ATOM 585 C C . GLN A 1 74 ? 8.655 -5.548 -20.398 1.00 87.69 74 GLN A C 1
ATOM 587 O O . GLN A 1 74 ? 8.872 -4.785 -21.337 1.00 87.69 74 GLN A O 1
ATOM 592 N N . GLN A 1 75 ? 9.344 -6.682 -20.232 1.00 83.12 75 GLN A N 1
ATOM 593 C CA . GLN A 1 75 ? 10.425 -7.131 -21.120 1.00 83.12 75 GLN A CA 1
ATOM 594 C C . GLN A 1 75 ? 9.919 -7.876 -22.355 1.00 83.12 75 GLN A C 1
ATOM 596 O O . GLN A 1 75 ? 10.533 -7.750 -23.413 1.00 83.12 75 GLN A O 1
ATOM 601 N N . ASP A 1 76 ? 8.822 -8.626 -22.228 1.00 79.50 76 ASP A N 1
ATOM 602 C CA . ASP A 1 76 ? 8.280 -9.451 -23.313 1.00 79.50 76 ASP A CA 1
ATOM 603 C C . ASP A 1 76 ? 7.772 -8.603 -24.495 1.00 79.50 76 ASP A C 1
ATOM 605 O O . ASP A 1 76 ? 7.722 -9.096 -25.618 1.00 79.50 76 ASP A O 1
ATOM 609 N N . GLY A 1 77 ? 7.475 -7.313 -24.280 1.00 65.44 77 GLY A N 1
ATOM 610 C CA . GLY A 1 77 ? 7.387 -6.278 -25.324 1.00 65.44 77 GLY A CA 1
ATOM 611 C C . GLY A 1 77 ? 6.270 -6.428 -26.369 1.00 65.44 77 GLY A C 1
ATOM 612 O O . GLY A 1 77 ? 6.055 -5.505 -27.150 1.00 65.44 77 GLY A O 1
ATOM 613 N N . ASP A 1 78 ? 5.539 -7.544 -26.374 1.00 64.56 78 ASP A N 1
ATOM 614 C CA . ASP A 1 78 ? 4.487 -7.895 -27.337 1.00 64.56 78 ASP A CA 1
ATOM 615 C C . ASP A 1 78 ? 3.105 -7.366 -26.910 1.00 64.56 78 ASP A C 1
ATOM 617 O O . ASP A 1 78 ? 2.085 -8.059 -26.928 1.00 64.56 78 ASP A O 1
ATOM 621 N N . HIS A 1 79 ? 3.071 -6.125 -26.426 1.00 65.94 79 HIS A N 1
ATOM 622 C CA . HIS A 1 79 ? 1.858 -5.480 -25.937 1.00 65.94 79 HIS A CA 1
ATOM 623 C C . HIS A 1 79 ? 1.615 -4.170 -26.685 1.00 65.94 79 HIS A C 1
ATOM 625 O O . HIS A 1 79 ? 2.540 -3.413 -26.972 1.00 65.94 79 HIS A O 1
ATOM 631 N N . GLU A 1 80 ? 0.343 -3.881 -26.977 1.00 68.19 80 GLU A N 1
ATOM 632 C CA . GLU A 1 80 ? -0.100 -2.665 -27.682 1.00 68.19 80 GLU A CA 1
ATOM 633 C C . GLU A 1 80 ? 0.298 -1.369 -26.939 1.00 68.19 80 GLU A C 1
ATOM 635 O O . GLU A 1 80 ? 0.335 -0.287 -27.523 1.00 68.19 80 GLU A O 1
ATOM 640 N N . PHE A 1 81 ? 0.654 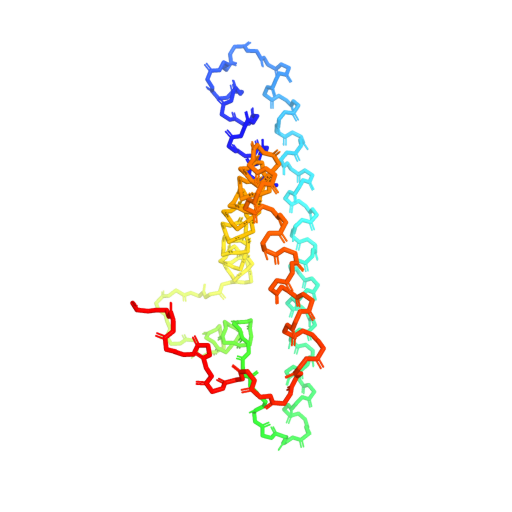-1.484 -25.655 1.00 68.12 81 PHE A N 1
ATOM 641 C CA . PHE A 1 81 ? 1.172 -0.415 -24.812 1.00 68.12 81 PHE A CA 1
ATOM 642 C C . PHE A 1 81 ? 2.469 -0.841 -24.105 1.00 68.12 81 PHE A C 1
ATOM 644 O O . PHE A 1 81 ? 2.607 -1.972 -23.641 1.00 68.12 81 PHE A O 1
ATOM 651 N N . SER A 1 82 ? 3.412 0.097 -23.974 1.00 76.38 82 SER A N 1
ATOM 652 C CA . SER A 1 82 ? 4.647 -0.105 -23.207 1.00 76.38 82 SER A CA 1
ATOM 653 C C . SER A 1 82 ? 4.369 0.047 -21.710 1.00 76.38 82 SER A C 1
ATOM 655 O O . SER A 1 82 ? 3.939 1.112 -21.259 1.00 76.38 82 SER A O 1
ATOM 657 N N . LEU A 1 83 ? 4.597 -1.017 -20.937 1.00 86.38 83 LEU A N 1
ATOM 658 C CA . LEU A 1 83 ? 4.439 -1.006 -19.484 1.00 86.38 83 LEU A CA 1
ATOM 659 C C . LEU A 1 83 ? 5.606 -0.238 -18.843 1.00 86.38 83 LEU A C 1
ATOM 661 O O . LEU A 1 83 ? 6.738 -0.714 -18.818 1.00 86.38 83 LEU A O 1
ATOM 665 N N . THR A 1 84 ? 5.350 0.958 -18.316 1.00 91.38 84 THR A N 1
ATOM 666 C CA . THR A 1 84 ? 6.394 1.763 -17.656 1.00 91.38 84 THR A CA 1
ATOM 667 C C . THR A 1 84 ? 6.518 1.427 -16.172 1.00 91.38 84 THR A C 1
ATOM 669 O O . THR A 1 84 ? 5.560 0.967 -15.549 1.00 91.38 84 THR A O 1
ATOM 672 N N . ASP A 1 85 ? 7.661 1.750 -15.565 1.00 92.62 85 ASP A N 1
ATOM 673 C CA . ASP A 1 85 ? 7.861 1.606 -14.116 1.00 92.62 85 ASP A CA 1
ATOM 674 C C . ASP A 1 85 ? 6.800 2.370 -13.317 1.00 92.62 85 ASP A C 1
ATOM 676 O O . ASP A 1 85 ? 6.301 1.876 -12.312 1.00 92.62 85 ASP A O 1
ATOM 680 N N . SER A 1 86 ? 6.371 3.541 -13.802 1.00 92.25 86 SER A N 1
ATOM 681 C CA . SER A 1 86 ? 5.280 4.302 -13.187 1.00 92.25 86 SER A CA 1
ATOM 682 C C . SER A 1 86 ? 3.958 3.528 -13.195 1.00 92.25 86 SER A C 1
ATOM 684 O O . SER A 1 86 ? 3.249 3.533 -12.189 1.00 92.25 86 SER A O 1
ATOM 686 N N . ASN A 1 87 ? 3.643 2.807 -14.279 1.00 91.75 87 ASN A N 1
ATOM 687 C CA . ASN A 1 87 ? 2.450 1.958 -14.333 1.00 91.75 87 ASN A CA 1
ATOM 688 C C . ASN A 1 87 ? 2.546 0.799 -13.337 1.00 91.75 87 ASN A C 1
ATOM 690 O O . ASN A 1 87 ? 1.582 0.532 -12.622 1.00 91.75 87 ASN A O 1
ATOM 694 N N . ILE A 1 88 ? 3.711 0.152 -13.249 1.00 93.44 88 ILE A N 1
ATOM 695 C CA . ILE A 1 88 ? 3.945 -0.949 -12.307 1.00 93.44 88 ILE A CA 1
ATOM 696 C C . ILE A 1 88 ? 3.801 -0.449 -10.863 1.00 93.44 88 ILE A C 1
ATOM 698 O O . ILE A 1 88 ? 3.033 -1.022 -10.088 1.00 93.44 88 ILE A O 1
ATOM 702 N N . LYS A 1 89 ? 4.459 0.666 -10.514 1.00 94.50 89 LYS A N 1
ATOM 703 C CA . LYS A 1 89 ? 4.334 1.301 -9.191 1.00 94.50 89 LYS A CA 1
ATOM 704 C C . LYS A 1 89 ? 2.884 1.656 -8.871 1.00 94.50 89 LYS A C 1
ATOM 706 O O . LYS A 1 89 ? 2.434 1.391 -7.760 1.00 94.50 89 LYS A O 1
ATOM 711 N N . ALA A 1 90 ? 2.144 2.212 -9.831 1.00 92.06 90 ALA A N 1
ATOM 712 C CA . ALA A 1 90 ? 0.747 2.587 -9.636 1.00 92.06 90 ALA A CA 1
ATOM 713 C C . ALA A 1 90 ? -0.143 1.377 -9.311 1.00 92.06 90 ALA A C 1
ATOM 715 O O . ALA A 1 90 ? -0.925 1.444 -8.366 1.00 92.06 90 ALA A O 1
ATOM 7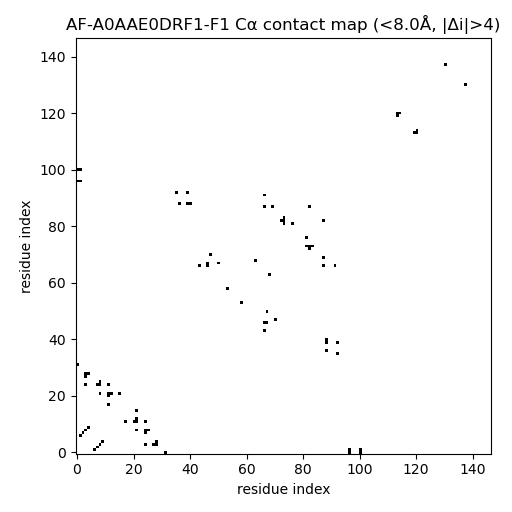16 N N . VAL A 1 91 ? 0.004 0.262 -10.035 1.00 93.06 91 VAL A N 1
ATOM 717 C CA . VAL A 1 91 ? -0.791 -0.955 -9.789 1.00 93.06 91 VAL A CA 1
ATOM 718 C C . VAL A 1 91 ? -0.439 -1.594 -8.445 1.00 93.06 91 VAL A C 1
ATOM 720 O O . VAL A 1 91 ? -1.335 -1.951 -7.680 1.00 93.06 91 VAL A O 1
ATOM 723 N N . ILE A 1 92 ? 0.853 -1.699 -8.115 1.00 93.06 92 ILE A N 1
ATOM 724 C CA . ILE A 1 92 ? 1.296 -2.216 -6.810 1.00 93.06 92 ILE A CA 1
ATOM 725 C C . ILE A 1 92 ? 0.727 -1.350 -5.679 1.00 93.06 92 ILE A C 1
ATOM 727 O O . ILE A 1 92 ? 0.228 -1.874 -4.681 1.00 93.06 92 ILE A O 1
ATOM 731 N N . TRP A 1 93 ? 0.775 -0.027 -5.843 1.00 92.62 93 TRP A N 1
ATOM 732 C CA . TRP A 1 93 ? 0.250 0.911 -4.859 1.00 92.62 93 TRP A CA 1
ATOM 733 C C . TRP A 1 93 ? -1.262 0.793 -4.671 1.00 92.62 93 TRP A C 1
ATOM 735 O O . TRP A 1 93 ? -1.741 0.819 -3.535 1.00 92.62 93 TRP A O 1
ATOM 745 N N . ASP A 1 94 ? -2.011 0.645 -5.761 1.00 90.50 94 ASP A N 1
ATOM 746 C CA . ASP A 1 94 ? -3.465 0.503 -5.727 1.00 90.50 94 ASP A CA 1
ATOM 747 C C . ASP A 1 94 ? -3.875 -0.727 -4.905 1.00 90.50 94 ASP A C 1
ATOM 749 O O . ASP A 1 94 ? -4.578 -0.602 -3.899 1.00 90.50 94 ASP A O 1
ATOM 753 N N . ILE A 1 95 ? -3.300 -1.891 -5.228 1.00 92.25 95 ILE A N 1
ATOM 754 C CA . ILE A 1 95 ? -3.543 -3.151 -4.512 1.00 92.25 95 ILE A CA 1
ATOM 755 C C . ILE A 1 95 ? -3.162 -3.024 -3.034 1.00 92.25 95 ILE A C 1
ATOM 757 O O . ILE A 1 95 ? -3.950 -3.371 -2.147 1.00 92.25 95 ILE A O 1
ATOM 761 N N . PHE A 1 96 ? -1.959 -2.514 -2.751 1.00 90.62 96 PHE A N 1
ATOM 762 C CA . PHE A 1 96 ? -1.464 -2.389 -1.384 1.00 90.62 96 PHE A CA 1
ATOM 763 C C . PHE A 1 96 ? -2.343 -1.453 -0.551 1.00 90.62 96 PHE A C 1
ATOM 765 O O . PHE A 1 96 ? -2.696 -1.773 0.587 1.00 90.62 96 PHE A O 1
ATOM 772 N N . SER A 1 97 ? -2.726 -0.304 -1.107 1.00 87.44 97 SER A N 1
ATOM 773 C CA . SER A 1 97 ? -3.507 0.699 -0.387 1.00 87.44 97 SER A CA 1
ATOM 774 C C . SER A 1 97 ? -4.945 0.238 -0.122 1.00 87.44 97 SER A C 1
ATOM 776 O O . SER A 1 97 ? -5.412 0.365 1.015 1.00 87.44 97 SER A O 1
ATOM 778 N N . ALA A 1 98 ? -5.603 -0.368 -1.115 1.00 88.06 98 ALA A N 1
ATOM 779 C CA . ALA A 1 98 ? -6.965 -0.883 -1.003 1.00 88.06 98 ALA A CA 1
ATOM 780 C C . ALA A 1 98 ? -7.060 -2.073 -0.033 1.00 88.06 98 ALA A C 1
ATOM 782 O O . ALA A 1 98 ? -7.944 -2.117 0.831 1.00 88.06 98 ALA A O 1
ATOM 783 N N . GLY A 1 99 ? -6.122 -3.022 -0.121 1.00 88.88 99 GLY A N 1
ATOM 784 C CA . GLY A 1 99 ? -6.080 -4.179 0.775 1.00 88.88 99 GLY A CA 1
ATOM 785 C C . GLY A 1 99 ? -5.756 -3.800 2.222 1.00 88.88 99 GLY A C 1
ATOM 786 O O . GLY A 1 99 ? -6.357 -4.332 3.158 1.00 88.88 99 GLY A O 1
ATOM 787 N N . SER A 1 100 ? -4.848 -2.842 2.423 1.00 89.56 100 SER A N 1
ATOM 788 C CA . SER A 1 100 ? -4.444 -2.416 3.768 1.00 89.56 100 SER A CA 1
ATOM 789 C C . SER A 1 100 ? -5.577 -1.731 4.528 1.00 89.56 100 SER A C 1
ATOM 791 O O . SER A 1 100 ? -5.806 -2.050 5.690 1.00 89.56 100 SER A O 1
ATOM 793 N N . GLU A 1 101 ? -6.301 -0.800 3.899 1.00 86.06 101 GLU A N 1
ATOM 794 C CA . GLU A 1 101 ? -7.352 -0.049 4.597 1.00 86.06 101 GLU A CA 1
ATOM 795 C C . GLU A 1 101 ? -8.555 -0.923 4.955 1.00 86.06 101 GLU A C 1
ATOM 797 O O . GLU A 1 101 ? -9.067 -0.859 6.075 1.00 86.06 101 GLU A O 1
ATOM 802 N N . THR A 1 102 ? -9.006 -1.752 4.014 1.00 89.12 102 THR A N 1
ATOM 803 C CA . THR A 1 102 ? -10.185 -2.604 4.210 1.00 89.12 102 THR A CA 1
ATOM 804 C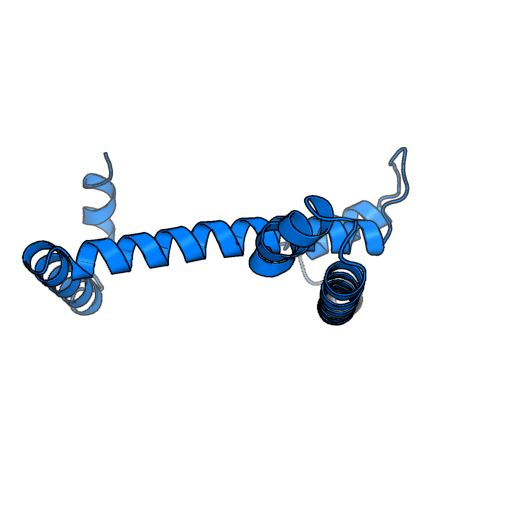 C . THR A 1 102 ? -9.943 -3.647 5.299 1.00 89.12 102 THR A C 1
ATOM 806 O O . THR A 1 102 ? -10.775 -3.817 6.197 1.00 89.12 102 THR A O 1
ATOM 809 N N . SER A 1 103 ? -8.779 -4.300 5.277 1.00 93.19 103 SER A N 1
ATOM 810 C CA . SER A 1 103 ? -8.396 -5.270 6.304 1.00 93.19 103 SER A CA 1
ATOM 811 C C . SER A 1 103 ? -8.196 -4.608 7.670 1.00 93.19 103 SER A C 1
ATOM 813 O O . SER A 1 103 ? -8.733 -5.109 8.661 1.00 93.19 103 SER A O 1
ATOM 815 N N . SER A 1 104 ? -7.527 -3.448 7.742 1.00 91.56 104 SER A N 1
ATOM 816 C CA . SER A 1 104 ? -7.348 -2.736 9.013 1.00 91.56 104 SER A CA 1
ATOM 817 C C . SER A 1 104 ? -8.680 -2.290 9.608 1.00 91.56 104 SER A C 1
ATOM 819 O O . SER A 1 104 ? -8.921 -2.514 10.790 1.00 91.56 104 SER A O 1
ATOM 821 N N . ALA A 1 105 ? -9.577 -1.729 8.790 1.00 91.38 105 ALA A N 1
ATOM 822 C CA . ALA A 1 105 ? -10.903 -1.314 9.240 1.00 91.38 105 ALA A CA 1
ATOM 823 C C . ALA A 1 105 ? -11.719 -2.509 9.751 1.00 91.38 105 ALA A C 1
ATOM 825 O O . ALA A 1 105 ? -12.374 -2.418 10.786 1.00 91.38 105 ALA A O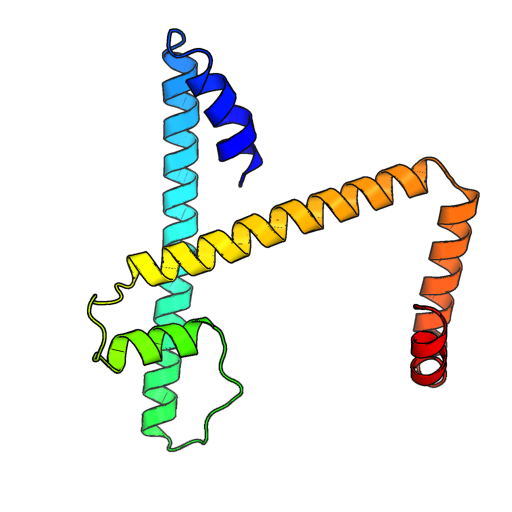 1
ATOM 826 N N . THR A 1 106 ? -11.642 -3.650 9.063 1.00 94.00 106 THR A N 1
ATOM 827 C CA . THR A 1 106 ? -12.313 -4.883 9.493 1.00 94.00 106 THR A CA 1
ATOM 828 C C . THR A 1 106 ? -11.807 -5.340 10.861 1.00 94.00 106 THR A C 1
ATOM 830 O O . THR A 1 106 ? -12.608 -5.640 11.744 1.00 94.00 106 THR A O 1
ATOM 833 N N . VAL A 1 107 ? -10.488 -5.342 11.076 1.00 95.00 107 VAL A N 1
ATOM 834 C CA . VAL A 1 107 ? -9.896 -5.703 12.374 1.00 95.00 107 VAL A CA 1
ATOM 835 C C . VAL A 1 107 ? -10.289 -4.704 13.463 1.00 95.00 107 VAL A C 1
ATOM 837 O O . VAL A 1 107 ? -10.655 -5.121 14.560 1.00 95.00 107 VAL A O 1
ATOM 840 N N . GLU A 1 108 ? -10.268 -3.402 13.173 1.00 94.25 108 GLU A N 1
ATOM 841 C CA . GLU A 1 108 ? -10.721 -2.365 14.108 1.00 94.25 108 GLU A CA 1
ATOM 842 C C . GLU A 1 108 ? -12.178 -2.594 14.537 1.00 94.25 108 GLU A C 1
ATOM 844 O O . GLU A 1 108 ? -12.480 -2.559 15.733 1.00 94.25 108 GLU A O 1
ATOM 849 N N . TRP A 1 109 ? -13.069 -2.907 13.591 1.00 96.25 109 TRP A N 1
ATOM 850 C CA . TRP A 1 109 ? -14.467 -3.237 13.875 1.00 96.25 109 TRP A CA 1
ATOM 851 C C . TRP A 1 109 ? -14.621 -4.509 14.703 1.00 96.25 109 TRP A C 1
ATOM 853 O O . TRP A 1 109 ? -15.365 -4.506 15.684 1.00 96.25 109 TRP A O 1
ATOM 863 N N . ILE A 1 110 ? -13.895 -5.575 14.356 1.00 95.88 110 ILE A N 1
ATOM 864 C CA . ILE A 1 110 ? -13.894 -6.825 15.127 1.00 95.88 110 ILE A CA 1
ATOM 865 C C . ILE A 1 110 ? -13.483 -6.541 16.573 1.00 95.88 110 ILE A C 1
ATOM 867 O O . ILE A 1 110 ? -14.174 -6.947 17.505 1.00 95.88 110 ILE A O 1
ATOM 871 N N . MET A 1 111 ? -12.393 -5.802 16.780 1.00 95.00 111 MET A N 1
ATOM 872 C CA . MET A 1 111 ? -11.914 -5.471 18.121 1.00 95.00 111 MET A CA 1
ATOM 873 C C . MET A 1 111 ? -12.917 -4.605 18.889 1.00 95.00 111 MET A C 1
ATOM 875 O O . MET A 1 111 ? -13.161 -4.859 20.069 1.00 95.00 111 MET A O 1
ATOM 879 N N . ALA A 1 112 ? -13.545 -3.628 18.231 1.00 96.06 112 ALA A N 1
ATOM 880 C CA . ALA A 1 112 ? -14.591 -2.810 18.838 1.00 96.06 112 ALA A CA 1
ATOM 881 C C . ALA A 1 112 ? -15.802 -3.653 19.279 1.00 96.06 112 ALA A C 1
ATOM 883 O O . ALA A 1 112 ? -16.325 -3.452 20.378 1.00 96.06 112 ALA A O 1
ATOM 884 N N . GLU A 1 113 ? -16.224 -4.621 18.465 1.00 95.12 113 GLU A N 1
ATOM 885 C CA . GLU A 1 113 ? -17.356 -5.499 18.776 1.00 95.12 113 GLU A CA 1
ATOM 886 C C . GLU A 1 113 ? -17.027 -6.503 19.891 1.00 95.12 113 GLU A C 1
ATOM 888 O O . GLU A 1 113 ? -17.848 -6.757 20.778 1.00 95.12 113 GLU A O 1
ATOM 893 N N . LEU A 1 114 ? -15.797 -7.022 19.915 1.00 96.19 114 LEU A N 1
ATOM 894 C CA . LEU A 1 114 ? -15.312 -7.883 20.993 1.00 96.19 114 LEU A CA 1
ATOM 895 C C . LEU A 1 114 ? -15.268 -7.142 22.335 1.00 96.19 114 LEU A C 1
ATOM 897 O O . LEU A 1 114 ? -15.703 -7.688 23.351 1.00 96.19 114 LEU A O 1
ATOM 901 N N . LEU A 1 115 ? -14.804 -5.889 22.350 1.00 95.06 115 LEU A N 1
ATOM 902 C CA . LEU A 1 115 ? -14.780 -5.062 23.562 1.00 95.06 115 LEU A CA 1
ATOM 903 C C . LEU A 1 115 ? -16.188 -4.778 24.107 1.00 95.06 115 LEU A C 1
ATOM 905 O O . LEU A 1 115 ? -16.368 -4.717 25.324 1.00 95.06 115 LEU A O 1
ATOM 909 N N . LYS A 1 116 ? -17.195 -4.658 23.233 1.00 96.50 116 LYS A N 1
ATOM 910 C CA . LYS A 1 116 ? -18.605 -4.507 23.631 1.00 96.50 116 LYS A CA 1
ATOM 911 C C . LYS A 1 116 ? -19.228 -5.798 24.165 1.00 96.50 116 LYS A C 1
ATOM 913 O O . LYS A 1 116 ? -20.171 -5.728 24.949 1.00 96.50 116 LYS A O 1
ATOM 918 N N . ASN A 1 117 ? -18.688 -6.964 23.798 1.00 95.81 117 ASN A N 1
ATOM 919 C CA . ASN A 1 117 ? -19.211 -8.276 24.184 1.00 95.81 117 ASN A CA 1
ATOM 920 C C . ASN A 1 117 ? -18.173 -9.118 24.960 1.00 95.81 117 ASN A C 1
ATOM 922 O O . ASN A 1 117 ? -17.634 -10.094 24.423 1.00 95.81 117 ASN A O 1
ATOM 926 N N . PRO A 1 118 ? -17.943 -8.845 26.263 1.00 94.62 118 PRO A N 1
ATOM 927 C CA . PRO A 1 118 ? -16.900 -9.511 27.054 1.00 94.62 118 PRO A CA 1
ATOM 928 C C . PRO A 1 118 ? -16.991 -11.044 27.090 1.00 94.62 118 PRO A C 1
ATOM 930 O O . PRO A 1 118 ? -15.974 -11.728 27.196 1.00 94.62 118 PRO A O 1
ATOM 933 N N . ARG A 1 119 ? -18.205 -11.607 26.985 1.00 96.00 119 ARG A N 1
ATOM 934 C CA . ARG A 1 119 ? -18.416 -13.064 26.913 1.00 96.00 119 ARG A CA 1
ATOM 935 C C . ARG A 1 119 ? -17.804 -13.666 25.643 1.00 96.00 119 ARG A C 1
ATOM 937 O O . ARG A 1 119 ? -17.134 -14.692 25.729 1.00 96.00 119 ARG A O 1
ATOM 944 N N . VAL A 1 120 ? -18.010 -13.019 24.494 1.00 95.75 120 VAL A N 1
ATOM 945 C CA . VAL A 1 120 ? -17.472 -13.457 23.195 1.00 95.75 120 VAL A CA 1
ATOM 946 C C . VAL A 1 120 ? -15.957 -13.254 23.160 1.00 95.75 120 VAL A C 1
ATOM 948 O O . VAL A 1 120 ? -15.237 -14.171 22.777 1.00 95.75 120 VAL A O 1
ATOM 951 N N . MET A 1 121 ? -15.459 -12.122 23.673 1.00 96.06 121 MET A N 1
ATOM 952 C CA . MET A 1 121 ? -14.018 -11.864 23.797 1.00 96.06 121 MET A CA 1
ATOM 953 C C . MET A 1 121 ? -13.301 -12.931 24.630 1.00 96.06 121 MET A C 1
ATOM 955 O O . MET A 1 121 ? -12.265 -13.451 24.218 1.00 96.06 121 MET A O 1
ATOM 959 N N . LYS A 1 122 ? -13.872 -13.317 25.779 1.00 95.56 122 LYS A N 1
ATOM 960 C CA . LYS A 1 122 ? -13.299 -14.377 26.618 1.00 95.56 122 LYS A CA 1
ATOM 961 C C . LYS A 1 122 ? -13.238 -15.716 25.880 1.00 95.56 122 LYS A C 1
ATOM 963 O O . LYS A 1 122 ? -12.235 -16.413 25.993 1.00 95.56 122 LYS A O 1
ATOM 968 N N . LYS A 1 123 ? -14.281 -16.066 25.118 1.00 94.69 123 LYS A N 1
ATOM 969 C CA . LYS A 1 123 ? -14.305 -17.292 24.308 1.00 94.69 123 LYS A CA 1
ATOM 970 C C . LYS A 1 123 ? -13.213 -17.268 23.230 1.00 94.69 123 LYS A C 1
ATOM 972 O O . LYS A 1 123 ? -12.411 -18.193 23.187 1.00 94.69 123 LYS A O 1
ATOM 977 N N . ALA A 1 124 ? -13.112 -16.185 22.455 1.00 91.75 124 ALA A N 1
ATOM 978 C CA . ALA A 1 124 ? -12.089 -16.029 21.417 1.00 91.75 124 ALA A CA 1
ATOM 979 C C . ALA A 1 124 ? -10.657 -16.130 21.981 1.00 91.75 124 ALA A C 1
ATOM 981 O O . ALA A 1 124 ? -9.804 -16.807 21.415 1.00 91.75 124 ALA A O 1
ATOM 982 N N . GLN A 1 125 ? -10.390 -15.517 23.139 1.00 93.25 125 GLN A N 1
ATOM 983 C CA . GLN A 1 125 ? -9.085 -15.616 23.804 1.00 93.25 125 GLN A CA 1
ATOM 984 C C . GLN A 1 125 ? -8.743 -17.040 24.262 1.00 93.25 125 GLN A C 1
ATOM 986 O O . GLN A 1 125 ? -7.574 -17.421 24.212 1.00 93.25 125 GLN A O 1
ATOM 991 N N . VAL A 1 126 ? -9.731 -17.802 24.743 1.00 94.12 126 VAL A N 1
ATOM 992 C CA . VAL A 1 126 ? -9.540 -19.209 25.129 1.00 94.12 126 VAL A CA 1
ATOM 993 C C . VAL A 1 126 ? -9.240 -20.057 23.897 1.00 94.12 126 VAL A C 1
ATOM 995 O O . VAL A 1 126 ? -8.262 -20.796 23.915 1.00 94.12 126 VAL A O 1
ATOM 998 N N . GLU A 1 127 ? -10.011 -19.896 22.819 1.00 89.12 127 GLU A N 1
ATOM 999 C CA . GLU A 1 127 ? -9.808 -20.634 21.564 1.00 89.12 127 GLU A CA 1
ATOM 1000 C C . GLU A 1 127 ? -8.421 -20.379 20.967 1.00 89.12 127 GLU A C 1
ATOM 1002 O O . GLU A 1 127 ? -7.735 -21.318 20.569 1.00 89.12 127 GLU A O 1
ATOM 1007 N N . VAL A 1 128 ? -7.963 -19.121 20.952 1.00 87.88 128 VAL A N 1
ATOM 1008 C CA . VAL A 1 128 ? -6.613 -18.784 20.480 1.00 87.88 128 VAL A CA 1
ATOM 1009 C C . VAL A 1 128 ? -5.551 -19.494 21.324 1.00 87.88 128 VAL A C 1
ATOM 1011 O O . VAL A 1 128 ? -4.668 -20.128 20.756 1.00 87.88 128 VAL A O 1
ATOM 1014 N N . ARG A 1 129 ? -5.639 -19.450 22.662 1.00 86.94 129 ARG A N 1
ATOM 1015 C CA . ARG A 1 129 ? -4.656 -20.115 23.544 1.00 86.94 129 ARG A CA 1
ATOM 1016 C C . ARG A 1 129 ? -4.624 -21.628 23.339 1.00 86.94 129 ARG A C 1
ATOM 1018 O O . ARG A 1 129 ? -3.543 -22.177 23.189 1.00 86.94 129 ARG A O 1
ATOM 1025 N N . GLN A 1 130 ? -5.790 -22.265 23.235 1.00 86.50 130 GLN A N 1
ATOM 1026 C CA . GLN A 1 130 ? -5.892 -23.702 22.958 1.00 86.50 130 GLN A CA 1
ATOM 1027 C C . GLN A 1 130 ? -5.219 -24.079 21.632 1.00 86.50 130 GLN A C 1
ATOM 1029 O O . GLN A 1 130 ? -4.452 -25.030 21.579 1.00 86.50 130 GLN A O 1
ATOM 1034 N N . VAL A 1 131 ? -5.422 -23.292 20.569 1.00 83.44 131 VAL A N 1
ATOM 1035 C CA . VAL A 1 131 ? -4.787 -23.552 19.264 1.00 83.44 131 VAL A CA 1
ATOM 1036 C C . VAL A 1 131 ? -3.259 -23.486 19.326 1.00 83.44 131 VAL A C 1
ATOM 1038 O O . VAL A 1 131 ? -2.583 -24.240 18.626 1.00 83.44 131 VAL A O 1
ATOM 1041 N N . PHE A 1 132 ? -2.708 -22.577 20.130 1.00 72.94 132 PHE A N 1
ATOM 1042 C CA . PHE A 1 132 ? -1.260 -22.423 20.262 1.00 72.94 132 PHE A CA 1
ATOM 1043 C C . PHE A 1 132 ? -0.621 -23.433 21.226 1.00 72.94 132 PHE A C 1
ATOM 1045 O O . PHE A 1 132 ? 0.554 -23.755 21.031 1.00 72.94 132 PHE A O 1
ATOM 1052 N N . ASP A 1 133 ? -1.382 -23.964 22.186 1.00 70.44 133 ASP A N 1
ATOM 1053 C CA . ASP A 1 133 ? -0.947 -25.045 23.077 1.00 70.44 133 ASP A CA 1
ATOM 1054 C C . ASP A 1 133 ? -1.027 -26.432 22.389 1.00 70.44 133 ASP A C 1
ATOM 1056 O O . ASP A 1 133 ? -0.124 -27.248 22.562 1.00 70.44 133 ASP A O 1
ATOM 1060 N N . ASP A 1 134 ? -2.013 -26.671 21.511 1.00 59.66 134 ASP A N 1
ATOM 1061 C CA . ASP A 1 134 ? -2.310 -27.985 20.898 1.00 59.66 134 ASP A CA 1
ATOM 1062 C C . ASP A 1 134 ? -1.804 -28.155 19.444 1.00 59.66 134 ASP A C 1
ATOM 1064 O O . ASP A 1 134 ? -2.434 -28.840 18.628 1.00 59.66 134 ASP A O 1
ATOM 1068 N N . ARG A 1 135 ? -0.679 -27.524 19.070 1.00 55.72 135 ARG A N 1
ATOM 1069 C CA . ARG A 1 135 ? -0.222 -27.350 17.665 1.00 55.72 135 ARG A CA 1
ATOM 1070 C C . ARG A 1 135 ? -0.057 -28.606 16.780 1.00 55.72 135 ARG A C 1
ATOM 1072 O O . ARG A 1 135 ? 0.209 -28.437 15.592 1.00 55.72 135 ARG A O 1
ATOM 1079 N N . GLU A 1 136 ? -0.275 -29.825 17.271 1.00 54.47 136 GLU A N 1
ATOM 1080 C CA . GLU A 1 136 ? -0.305 -31.043 16.441 1.00 54.47 136 GLU A CA 1
ATOM 1081 C C . GLU A 1 136 ? -1.708 -31.511 15.999 1.00 54.47 136 GLU A C 1
ATOM 1083 O O . GLU A 1 136 ? -1.830 -32.084 14.920 1.00 54.47 136 GLU A O 1
ATOM 1088 N N . ILE A 1 137 ? -2.791 -31.261 16.750 1.00 54.88 137 ILE A N 1
ATOM 1089 C CA . ILE A 1 137 ? -4.068 -31.992 16.536 1.00 54.88 137 ILE A CA 1
ATOM 1090 C C . ILE A 1 137 ? -5.110 -31.187 15.725 1.00 54.88 137 ILE A C 1
ATOM 1092 O O . ILE A 1 137 ? -6.003 -31.748 15.089 1.00 54.88 137 ILE A O 1
ATOM 1096 N N . LEU A 1 138 ? -4.996 -29.857 15.674 1.00 53.22 138 LEU A N 1
ATOM 1097 C CA . LEU A 1 138 ? -6.089 -28.983 15.212 1.00 53.22 138 LEU A CA 1
ATOM 1098 C C . LEU A 1 138 ? -6.157 -28.705 13.704 1.00 53.22 138 LEU A C 1
ATOM 1100 O O . LEU A 1 138 ? -7.195 -28.230 13.230 1.00 53.22 138 LEU A O 1
ATOM 1104 N N . TRP A 1 139 ? -5.110 -29.016 12.934 1.00 57.28 139 TRP A N 1
ATOM 1105 C CA . TRP A 1 139 ? -5.120 -28.802 11.479 1.00 57.28 139 TRP A CA 1
ATOM 1106 C C . TRP A 1 139 ? -6.221 -29.610 1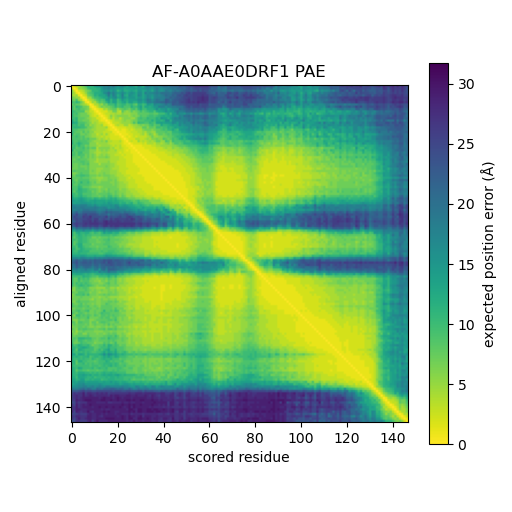0.772 1.00 57.28 139 TRP A C 1
ATOM 1108 O O . TRP A 1 139 ? -6.776 -29.143 9.781 1.00 57.28 139 TRP A O 1
ATOM 1118 N N . LEU A 1 140 ? -6.609 -30.765 11.324 1.00 50.09 140 LEU A N 1
ATOM 1119 C CA . LEU A 1 140 ? -7.657 -31.624 10.763 1.00 50.09 140 LEU A CA 1
ATOM 1120 C C . LEU A 1 140 ? -9.082 -31.209 11.175 1.00 50.09 140 LEU A C 1
ATOM 1122 O O . LEU A 1 140 ? -10.023 -31.440 10.422 1.00 50.09 140 LEU A O 1
ATOM 1126 N N . MET A 1 141 ? -9.271 -30.556 12.330 1.00 53.31 141 MET A N 1
ATOM 1127 C CA . MET A 1 141 ? -10.614 -30.172 12.803 1.00 53.31 141 MET A CA 1
ATOM 1128 C C . MET A 1 141 ? -11.096 -28.822 12.252 1.00 53.31 141 MET A C 1
ATOM 1130 O O . MET A 1 141 ? -12.298 -28.654 12.032 1.00 53.31 141 MET A O 1
ATOM 1134 N N . LYS A 1 142 ? -10.195 -27.866 11.975 1.00 51.28 142 LYS A N 1
ATOM 1135 C CA . LYS A 1 142 ? -10.584 -26.512 11.524 1.00 51.28 142 LYS A CA 1
ATOM 1136 C C . LYS A 1 142 ? -11.233 -26.455 10.135 1.00 51.28 142 LYS A C 1
ATOM 1138 O O . LYS A 1 142 ? -12.026 -25.550 9.903 1.00 51.28 142 LYS A O 1
ATOM 1143 N N . LEU A 1 143 ? -10.982 -27.425 9.252 1.00 48.06 143 LEU A N 1
ATOM 1144 C CA . LEU A 1 143 ? -11.659 -27.502 7.946 1.00 48.06 143 LEU A CA 1
ATOM 1145 C C . LEU A 1 143 ? -13.157 -27.844 8.055 1.00 48.06 143 LEU A C 1
ATOM 1147 O O . LEU A 1 143 ? -13.903 -27.586 7.118 1.00 48.06 143 LEU A O 1
ATOM 1151 N N . THR A 1 144 ? -13.620 -28.372 9.193 1.00 49.78 144 THR A N 1
ATOM 1152 C CA . THR A 1 144 ? -15.014 -28.835 9.348 1.00 49.78 144 THR A CA 1
ATOM 1153 C C . THR A 1 144 ? -15.959 -27.743 9.868 1.00 49.78 144 THR A C 1
ATOM 1155 O O . THR A 1 144 ? -17.165 -27.852 9.698 1.00 49.78 144 THR A O 1
ATOM 1158 N N . PHE A 1 145 ? -15.435 -26.675 10.485 1.00 47.06 145 PHE A N 1
ATOM 1159 C CA . PHE A 1 145 ? -16.246 -25.623 11.126 1.00 47.06 145 PHE A CA 1
ATOM 1160 C C . PHE A 1 145 ? -16.455 -24.362 10.274 1.00 47.06 145 PHE A C 1
ATOM 1162 O O . PHE A 1 145 ? -17.081 -23.414 10.742 1.00 47.06 145 PHE A O 1
ATOM 1169 N N . MET A 1 146 ? -15.927 -24.327 9.049 1.00 46.84 146 MET A N 1
ATOM 1170 C CA . MET A 1 146 ? -16.039 -23.172 8.149 1.00 46.84 146 MET A CA 1
ATOM 1171 C C . MET A 1 146 ? -17.063 -23.395 7.020 1.00 46.84 146 MET A C 1
ATOM 1173 O O . MET A 1 146 ? -16.887 -22.865 5.925 1.00 46.84 146 MET A O 1
ATOM 1177 N N . ASN A 1 147 ? -18.110 -24.185 7.291 1.00 36.25 147 ASN A N 1
ATOM 1178 C CA . ASN A 1 147 ? -19.282 -24.377 6.432 1.00 36.25 147 ASN A CA 1
ATOM 1179 C C . ASN A 1 147 ? -20.564 -24.286 7.269 1.00 36.25 147 ASN A C 1
ATOM 1181 O O . ASN A 1 147 ? -20.565 -24.876 8.375 1.00 36.25 147 ASN A O 1
#

Foldseek 3Di:
DVCLVVVQVVVCVVCVVPVVSVVVSVVVVVVVCVVLVVVLVVVLVVLVVVVVVCVVVVDDDDDDDPSNVLVVVQVVP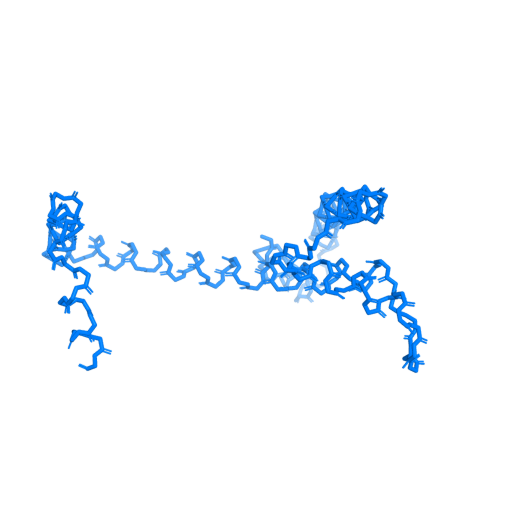PDPDRCDSVNSSVVVCVVVVVVVVVVVVVVVVVVVVCVVPVVVVVVVVVVVVCCVVVVPPCVVVVVPPPD

Mean predicted aligned error: 11.05 Å

Organism: NCBI:txid43782

InterPro domains:
  IPR001128 Cytochrome P450 [PF00067] (19-136)
  IPR002401 Cytochrome P450, E-class, group I [PR00463] (87-104)
  IPR002401 Cytochrome P450, E-class, group I [PR00463] (107-133)
  IPR036396 Cytochrome P450 superfamily [G3DSA:1.10.630.10] (1-147)
  IPR036396 Cytochrome P450 superfamily [SSF48264] (9-136)
  IPR052306 Cytochrome P450 71D [PTHR47953] (2-138)

Secondary structure (DSSP, 8-state):
-HHHIIIIIHHHHH-TT-HHHHHHHHHHHHHHHHHHHHHHHHHHHHHHHHHHHHHHHT-------HHHHHHHHHHH--SSS---HHHHHHHHHHHHHHHHHHHHHHHHHHHHHHHH-HHHHHHHHHHHHHHHH-TTTTTTTGGGS--

Sequence (147 aa):
MVKIAGGFGIIADLYPSIKVLQFISGAKLEKLHQVSDQILEHILDEHKERKKTKIGLGEDVQQEDLVEVFLRLQQDGDHEFSLTDSNIKAVIWDIFSAGSETSSATVEWIMAELLKNPRVMKKAQVEVRQVFDDREILWLMKLTFMN

Radius of gyration: 22.81 Å; Cα contacts (8 Å, |Δi|>4): 48; chains: 1; bounding box: 43×60×55 Å

Solvent-accessible surface area (backbone atoms only — not comparable to full-atom values): 8543 Å² total; per-residue (Å²): 112,56,68,47,59,65,55,45,36,46,54,22,69,75,39,71,87,44,57,68,50,43,51,56,41,50,58,51,51,51,52,50,49,53,54,51,48,54,53,45,50,51,53,50,52,52,53,54,54,51,51,56,52,40,66,75,68,72,60,79,84,66,88,77,49,74,65,59,51,51,58,46,60,46,65,68,63,86,52,103,61,85,68,44,70,68,57,54,47,50,53,55,48,50,55,52,53,56,53,50,53,55,53,50,51,50,51,51,49,52,50,55,52,31,70,74,35,61,71,58,37,53,50,54,55,48,53,54,50,50,56,69,73,45,74,83,68,52,81,75,55,60,76,69,73,80,116

pLDDT: mean 80.18, std 15.63, range [36.25, 96.5]